Protein AF-A0A3B3TNJ3-F1 (afdb_monomer_lite)

Structure (mmCIF, N/CA/C/O backbone):
data_AF-A0A3B3TNJ3-F1
#
_entry.id   AF-A0A3B3TNJ3-F1
#
loop_
_atom_site.group_PDB
_atom_site.id
_atom_site.type_symbol
_atom_site.label_atom_id
_atom_site.label_alt_id
_atom_site.label_comp_id
_atom_site.label_asym_id
_atom_site.label_entity_id
_atom_site.label_seq_id
_atom_site.pdbx_PDB_ins_code
_atom_site.Cartn_x
_atom_site.Cartn_y
_atom_site.Cartn_z
_atom_site.occupancy
_atom_site.B_iso_or_equiv
_atom_site.auth_seq_id
_atom_site.auth_comp_id
_atom_site.auth_asym_id
_atom_site.auth_atom_id
_atom_site.pdbx_PDB_model_num
ATOM 1 N N . ASN A 1 1 ? 8.814 15.205 -3.584 1.00 61.12 1 ASN A N 1
ATOM 2 C CA . ASN A 1 1 ? 9.690 14.212 -4.239 1.00 61.12 1 ASN A CA 1
ATOM 3 C C . ASN A 1 1 ? 9.452 12.876 -3.534 1.00 61.12 1 ASN A C 1
ATOM 5 O O . ASN A 1 1 ? 10.304 12.373 -2.816 1.00 61.12 1 ASN A O 1
ATOM 9 N N . PHE A 1 2 ? 8.243 12.322 -3.674 1.00 67.38 2 PHE A N 1
ATOM 10 C CA . PHE A 1 2 ? 7.700 11.328 -2.733 1.00 67.38 2 PHE A CA 1
ATOM 11 C C . PHE A 1 2 ? 8.533 10.040 -2.631 1.00 67.38 2 PHE A C 1
ATOM 13 O O . PHE A 1 2 ? 8.769 9.531 -1.540 1.00 67.38 2 PHE A O 1
ATOM 20 N N . LEU A 1 3 ? 9.036 9.543 -3.764 1.00 58.75 3 LEU A N 1
ATOM 21 C CA . LEU A 1 3 ? 9.874 8.340 -3.798 1.00 58.75 3 LEU A CA 1
ATOM 22 C C . LEU A 1 3 ? 11.216 8.542 -3.079 1.00 58.75 3 LEU A C 1
ATOM 24 O O . LEU A 1 3 ? 11.716 7.628 -2.427 1.00 58.75 3 LEU A O 1
ATOM 28 N N . GLN A 1 4 ? 11.781 9.748 -3.160 1.00 69.19 4 GLN A N 1
ATOM 29 C CA . GLN A 1 4 ? 13.037 10.083 -2.493 1.00 69.19 4 GLN A CA 1
ATOM 30 C C . GLN A 1 4 ? 12.844 10.217 -0.979 1.00 69.19 4 GLN A C 1
ATOM 32 O O . GLN A 1 4 ? 13.651 9.701 -0.208 1.00 69.19 4 GLN A O 1
ATOM 37 N N . GLU A 1 5 ? 11.741 10.838 -0.562 1.00 70.69 5 GLU A N 1
ATOM 38 C CA . GLU A 1 5 ? 11.357 10.976 0.847 1.00 70.69 5 GLU A CA 1
ATOM 39 C C . GLU A 1 5 ? 11.083 9.602 1.488 1.00 70.69 5 GLU A C 1
ATOM 41 O O . GLU A 1 5 ? 11.585 9.307 2.574 1.00 70.69 5 GLU A O 1
ATOM 46 N N . ALA A 1 6 ? 10.376 8.713 0.780 1.00 7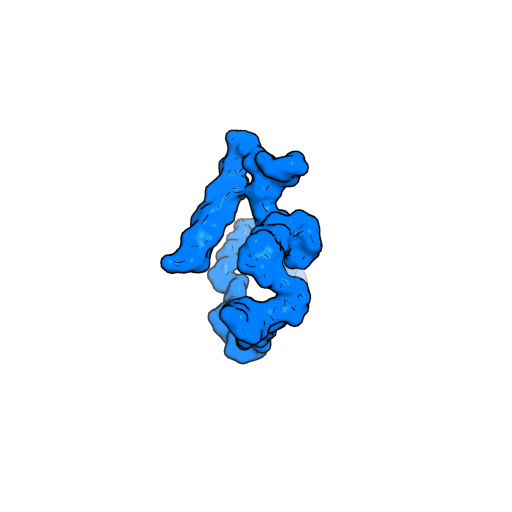1.12 6 ALA A N 1
ATOM 47 C CA . ALA A 1 6 ? 10.123 7.346 1.233 1.00 71.12 6 ALA A CA 1
ATOM 48 C C . ALA A 1 6 ? 11.415 6.516 1.358 1.00 71.12 6 ALA A C 1
ATOM 50 O O . ALA A 1 6 ? 11.593 5.785 2.334 1.00 71.12 6 ALA A O 1
ATOM 51 N N . SER A 1 7 ? 12.347 6.657 0.408 1.00 72.88 7 SER A N 1
ATOM 52 C CA . SER A 1 7 ? 13.648 5.982 0.470 1.00 72.88 7 SER A CA 1
ATOM 53 C C . SER A 1 7 ? 14.502 6.473 1.640 1.00 72.88 7 SER A C 1
ATOM 55 O O . SER A 1 7 ? 15.159 5.658 2.284 1.00 72.88 7 SER A O 1
ATOM 57 N N . GLN A 1 8 ? 14.510 7.778 1.928 1.00 79.50 8 GLN A N 1
ATOM 58 C CA . GLN A 1 8 ? 15.254 8.327 3.066 1.00 79.50 8 GLN A CA 1
ATOM 59 C C . GLN A 1 8 ? 14.712 7.809 4.398 1.00 79.50 8 GLN A C 1
ATOM 61 O O . GLN A 1 8 ? 15.490 7.408 5.264 1.00 79.50 8 GLN A O 1
ATOM 66 N N . LEU A 1 9 ? 13.386 7.763 4.546 1.00 81.88 9 LEU A N 1
ATOM 67 C CA . LEU A 1 9 ? 12.744 7.227 5.742 1.00 81.88 9 LEU A CA 1
ATOM 68 C C . LEU A 1 9 ? 13.093 5.747 5.959 1.00 81.88 9 LEU A C 1
ATOM 70 O O . LEU A 1 9 ? 13.371 5.345 7.086 1.00 81.88 9 LEU A O 1
ATOM 74 N N . LEU A 1 10 ? 13.163 4.948 4.890 1.00 77.06 10 LEU A N 1
ATOM 75 C CA . LEU A 1 10 ? 13.546 3.539 4.982 1.00 77.06 10 LEU A CA 1
ATOM 76 C C . LEU A 1 10 ? 14.972 3.349 5.520 1.00 77.06 10 LEU A C 1
ATOM 78 O O . LEU A 1 10 ? 15.189 2.518 6.402 1.00 77.06 10 LEU A O 1
ATOM 82 N N . THR A 1 11 ? 15.923 4.146 5.030 1.00 79.56 11 T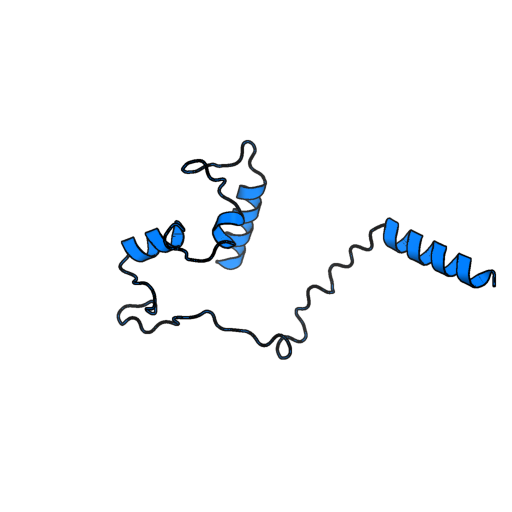HR A N 1
ATOM 83 C CA . THR A 1 11 ? 17.315 4.132 5.503 1.00 79.56 11 THR A CA 1
ATOM 84 C C . THR A 1 11 ? 17.406 4.489 6.985 1.00 79.56 11 THR A C 1
ATOM 86 O O . THR A 1 11 ? 18.136 3.844 7.735 1.00 79.56 11 THR A O 1
ATOM 89 N N . ILE A 1 12 ? 16.635 5.490 7.423 1.00 81.94 12 ILE A N 1
ATOM 90 C CA . ILE A 1 12 ? 16.586 5.903 8.830 1.00 81.94 12 ILE A CA 1
ATOM 91 C C . ILE A 1 12 ? 16.052 4.761 9.697 1.00 81.94 12 ILE A C 1
ATOM 93 O O . ILE A 1 12 ? 16.677 4.411 10.693 1.00 81.94 12 ILE A O 1
ATOM 97 N N . LEU A 1 13 ? 14.942 4.133 9.299 1.00 80.56 13 LEU A N 1
ATOM 98 C CA . LEU A 1 13 ? 14.340 3.028 10.049 1.00 80.56 13 LEU A CA 1
ATOM 9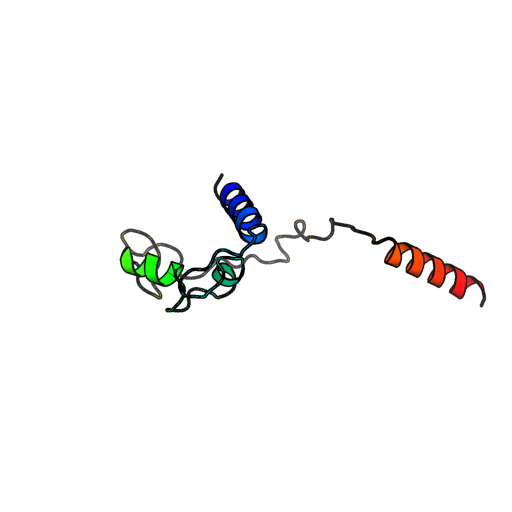9 C C . LEU A 1 13 ? 15.278 1.819 10.192 1.00 80.56 13 LEU A C 1
ATOM 101 O O . LEU A 1 13 ? 15.315 1.197 11.251 1.00 80.56 13 LEU A O 1
ATOM 105 N N . GLN A 1 14 ? 16.066 1.507 9.159 1.00 75.75 14 GLN A N 1
ATOM 106 C CA . GLN A 1 14 ? 17.046 0.413 9.182 1.00 75.75 14 GLN A CA 1
ATOM 107 C C . GLN A 1 14 ? 18.260 0.694 10.082 1.00 75.75 14 GLN A C 1
ATOM 109 O O . GLN A 1 14 ? 18.880 -0.246 10.577 1.00 75.75 14 GLN A O 1
ATOM 114 N N . GLY A 1 15 ? 18.609 1.967 10.287 1.00 81.19 15 GLY A N 1
ATOM 115 C CA . GLY A 1 15 ? 19.783 2.384 11.060 1.00 81.19 15 GLY A CA 1
ATOM 116 C C . GLY A 1 15 ? 19.546 2.573 12.561 1.00 81.19 15 GLY A C 1
ATOM 117 O O . GLY A 1 15 ? 20.499 2.840 13.291 1.00 81.19 15 GLY A O 1
ATOM 118 N N . LEU A 1 16 ? 18.305 2.464 13.042 1.00 82.00 16 LEU A N 1
ATOM 119 C CA . LEU A 1 16 ? 17.978 2.725 14.445 1.00 82.00 16 LEU A CA 1
ATOM 120 C C . LEU A 1 16 ? 18.385 1.563 15.360 1.00 82.00 16 LEU A C 1
ATOM 122 O O . LEU A 1 16 ? 18.001 0.411 15.152 1.00 82.00 16 LEU A O 1
ATOM 126 N N . GLN A 1 17 ? 19.132 1.892 16.418 1.00 81.31 17 GLN A N 1
ATOM 127 C CA . GLN A 1 17 ? 19.467 0.994 17.523 1.00 81.31 17 GLN A CA 1
ATOM 128 C C . GLN A 1 17 ? 19.092 1.651 18.862 1.00 81.31 17 GLN A C 1
ATOM 130 O O . GLN A 1 17 ? 19.646 2.699 19.192 1.00 81.31 17 GLN A O 1
ATOM 135 N N . PRO A 1 18 ? 18.174 1.052 19.649 1.00 79.56 18 PRO A N 1
ATOM 136 C CA . PRO A 1 18 ? 17.407 -0.159 19.343 1.00 79.56 18 PRO A CA 1
ATOM 137 C C . PRO A 1 18 ? 16.392 0.055 18.197 1.00 79.56 18 PRO A C 1
ATOM 139 O O . PRO A 1 18 ? 15.970 1.189 17.962 1.00 79.56 18 PRO A O 1
ATOM 142 N N . PRO A 1 19 ? 15.971 -1.014 17.492 1.00 77.62 19 PRO A N 1
ATOM 143 C CA . PRO A 1 19 ? 14.981 -0.904 16.424 1.00 77.62 19 PRO A CA 1
ATOM 144 C C . PRO A 1 19 ? 13.666 -0.319 16.941 1.00 77.62 19 PRO A C 1
ATOM 146 O O . PRO A 1 19 ? 13.201 -0.698 18.020 1.00 77.62 19 PRO A O 1
ATOM 149 N N . LEU A 1 20 ? 13.042 0.566 16.161 1.00 78.75 20 LEU A N 1
ATOM 150 C CA . LEU A 1 20 ? 11.723 1.092 16.501 1.00 78.75 20 LEU A CA 1
ATOM 151 C C . LEU A 1 20 ? 10.694 -0.032 16.456 1.00 78.75 20 LEU A C 1
ATOM 153 O O . LEU A 1 20 ? 10.548 -0.715 15.442 1.00 78.75 20 LEU A O 1
ATOM 157 N N . LYS A 1 21 ? 9.966 -0.204 17.558 1.00 77.75 21 LYS A N 1
ATOM 158 C CA . LYS A 1 21 ? 8.897 -1.192 17.685 1.00 77.75 21 LYS A CA 1
ATOM 159 C C . LYS A 1 21 ? 7.566 -0.489 17.909 1.00 77.75 21 LYS A C 1
ATOM 161 O O . LYS A 1 21 ? 7.486 0.411 18.739 1.00 77.75 21 LYS A O 1
ATOM 166 N N . MET A 1 22 ? 6.526 -0.947 17.225 1.00 68.94 22 MET A N 1
ATOM 167 C CA . MET A 1 22 ? 5.131 -0.637 17.547 1.00 68.94 22 MET A CA 1
ATOM 168 C C . MET A 1 22 ? 4.389 -1.958 17.724 1.00 68.94 22 MET A C 1
ATOM 170 O O . MET A 1 22 ? 4.536 -2.857 16.898 1.00 68.94 22 MET A O 1
ATOM 174 N N . ASP A 1 23 ? 3.665 -2.110 18.833 1.00 68.12 23 ASP A N 1
ATOM 175 C CA . ASP A 1 23 ? 2.928 -3.336 19.184 1.00 68.12 23 ASP A CA 1
ATOM 176 C C . ASP A 1 23 ? 3.784 -4.618 19.120 1.00 68.12 23 ASP A C 1
ATOM 178 O O . ASP A 1 23 ? 3.336 -5.693 18.731 1.00 68.12 23 ASP A O 1
ATOM 182 N N . GLY A 1 24 ? 5.067 -4.495 19.475 1.00 69.00 24 GLY A N 1
ATOM 183 C CA . GLY A 1 24 ? 6.030 -5.600 19.458 1.00 69.00 24 GLY A CA 1
ATOM 184 C C . GLY A 1 24 ? 6.648 -5.915 18.090 1.00 69.00 24 GLY A C 1
ATOM 185 O O . GLY A 1 24 ? 7.574 -6.725 18.037 1.00 69.00 24 GLY A O 1
ATOM 186 N N . LYS A 1 25 ? 6.219 -5.254 17.006 1.00 67.56 25 LYS A N 1
ATOM 187 C CA . LYS A 1 25 ? 6.740 -5.455 15.646 1.00 67.56 25 LYS A CA 1
ATOM 188 C C . LYS A 1 25 ? 7.686 -4.322 15.227 1.00 67.56 25 LYS A C 1
ATOM 190 O O . LYS A 1 25 ? 7.419 -3.147 15.466 1.00 67.56 25 LYS A O 1
ATOM 195 N N . THR A 1 26 ? 8.819 -4.690 14.629 1.00 69.31 26 THR A N 1
ATOM 196 C CA . THR A 1 26 ? 9.867 -3.755 14.189 1.00 69.31 26 THR A CA 1
ATOM 197 C C . THR A 1 26 ? 9.429 -2.998 12.940 1.00 69.31 26 THR A C 1
ATOM 199 O O . THR A 1 26 ? 9.155 -3.612 11.912 1.00 69.31 26 THR A O 1
ATOM 202 N N . ILE A 1 27 ? 9.370 -1.669 13.012 1.00 68.00 27 ILE A N 1
ATOM 203 C CA . ILE A 1 27 ? 8.982 -0.791 11.901 1.00 68.00 27 ILE A CA 1
ATOM 204 C C . ILE A 1 27 ? 10.141 -0.722 10.893 1.00 68.00 27 ILE A C 1
ATOM 206 O O . ILE A 1 27 ? 11.074 0.056 11.062 1.00 68.00 27 ILE A O 1
ATOM 210 N N . GLY A 1 28 ? 10.097 -1.577 9.864 1.00 69.25 28 GLY A N 1
ATOM 211 C CA . GLY A 1 28 ? 11.087 -1.673 8.781 1.00 69.25 28 GLY A CA 1
ATOM 212 C C . GLY A 1 28 ? 10.484 -2.123 7.439 1.00 69.25 28 GLY A C 1
ATOM 213 O O . GLY A 1 28 ? 9.280 -1.991 7.213 1.00 69.25 28 GLY A O 1
ATOM 214 N N . VAL A 1 29 ? 11.311 -2.689 6.544 1.00 59.59 29 VAL A N 1
ATOM 215 C CA . VAL A 1 29 ? 10.889 -3.235 5.226 1.00 59.59 29 VAL A CA 1
ATOM 216 C C . VAL A 1 29 ? 9.742 -4.248 5.330 1.00 59.59 29 VAL A C 1
ATOM 218 O O . VAL A 1 29 ? 8.945 -4.392 4.406 1.00 59.59 29 VAL A O 1
ATOM 221 N N . ASP A 1 30 ? 9.626 -4.918 6.470 1.00 53.81 30 ASP A N 1
ATOM 222 C CA . ASP A 1 30 ? 8.653 -5.962 6.790 1.00 53.81 30 ASP A CA 1
ATOM 223 C C . ASP A 1 30 ? 7.198 -5.463 6.707 1.00 53.81 30 ASP A C 1
ATOM 225 O O . ASP A 1 30 ? 6.291 -6.232 6.390 1.00 53.81 30 ASP A O 1
ATOM 229 N N . TYR A 1 31 ? 6.964 -4.169 6.959 1.00 56.34 31 TYR A N 1
ATOM 230 C CA . TYR A 1 31 ? 5.643 -3.542 6.819 1.00 56.34 31 TYR A CA 1
ATOM 231 C C . TYR A 1 31 ? 5.259 -3.259 5.362 1.00 56.34 31 TYR A C 1
ATOM 233 O O . TYR A 1 31 ? 4.070 -3.224 5.051 1.00 56.34 31 TYR A O 1
ATOM 241 N N . ALA A 1 32 ? 6.247 -3.075 4.481 1.00 53.81 32 ALA A N 1
ATOM 242 C CA . ALA A 1 32 ? 6.041 -2.893 3.044 1.00 53.81 32 ALA A CA 1
ATOM 243 C C . ALA A 1 32 ? 5.988 -4.231 2.285 1.00 53.81 32 ALA A C 1
ATOM 245 O O . ALA A 1 32 ? 5.425 -4.302 1.195 1.00 53.81 32 ALA A O 1
ATOM 246 N N . LYS A 1 33 ? 6.591 -5.288 2.848 1.00 52.25 33 LYS A N 1
ATOM 247 C CA . LYS A 1 33 ? 6.739 -6.601 2.204 1.00 52.25 33 LYS A CA 1
ATOM 248 C C . LYS A 1 33 ? 5.521 -7.505 2.383 1.00 52.25 33 LYS A C 1
ATOM 250 O O . LYS A 1 33 ? 5.205 -8.291 1.494 1.00 52.25 33 LYS A O 1
ATOM 255 N N . ASN A 1 34 ? 4.825 -7.384 3.509 1.00 54.72 34 ASN A N 1
ATOM 256 C CA . ASN A 1 34 ? 3.531 -8.023 3.686 1.00 54.72 34 ASN A CA 1
ATOM 257 C C . ASN A 1 34 ? 2.511 -7.086 3.043 1.00 54.72 34 ASN A C 1
ATOM 259 O O . ASN A 1 34 ? 2.390 -5.947 3.489 1.00 54.72 34 ASN A O 1
ATOM 263 N N . GLY A 1 35 ? 1.837 -7.536 1.979 1.00 56.94 35 GLY A N 1
ATOM 264 C CA . GLY A 1 35 ? 0.807 -6.758 1.286 1.00 56.94 35 GLY A CA 1
ATOM 265 C C . GLY A 1 35 ? -0.289 -6.236 2.225 1.00 56.94 35 GLY A C 1
ATOM 266 O O . GLY A 1 35 ? -0.229 -6.401 3.442 1.00 56.94 35 GLY A O 1
ATOM 267 N N . LEU A 1 36 ? -1.320 -5.599 1.668 1.00 56.62 36 LEU A N 1
ATOM 268 C CA . LEU A 1 36 ? -2.453 -5.045 2.422 1.00 56.62 36 LEU A CA 1
ATOM 269 C C . LEU A 1 36 ? -3.350 -6.136 3.046 1.00 56.62 36 LEU A C 1
ATOM 271 O O . LEU A 1 36 ? -4.562 -6.121 2.859 1.00 56.62 36 LEU A O 1
ATOM 275 N N . THR A 1 37 ? -2.785 -7.078 3.794 1.00 62.69 37 THR A N 1
ATOM 276 C CA . THR A 1 37 ? -3.531 -7.970 4.675 1.00 62.69 37 THR A CA 1
ATOM 277 C C . THR A 1 37 ? -4.262 -7.128 5.730 1.00 62.69 37 THR A C 1
ATOM 279 O O . THR A 1 37 ? -3.840 -6.019 6.062 1.00 62.69 37 THR A O 1
ATOM 282 N N . SER A 1 38 ? -5.400 -7.597 6.239 1.00 61.41 38 SER A N 1
ATOM 283 C CA . SER A 1 38 ? -6.293 -6.829 7.136 1.00 61.41 38 SER A CA 1
ATOM 284 C C . SER A 1 38 ? -5.650 -6.376 8.464 1.00 61.41 38 SER A C 1
ATOM 286 O O . SER A 1 38 ? -6.157 -5.513 9.189 1.00 61.41 38 SER A O 1
ATOM 288 N N . ASP A 1 39 ? -4.531 -6.992 8.823 1.00 68.69 39 ASP A N 1
ATOM 289 C CA . ASP A 1 39 ? -3.671 -6.696 9.965 1.00 68.69 39 ASP A CA 1
ATOM 290 C C . ASP A 1 39 ? -2.563 -5.672 9.646 1.00 68.69 39 ASP A C 1
ATOM 292 O O . ASP A 1 39 ? -1.969 -5.112 10.567 1.00 68.69 39 ASP A O 1
ATOM 296 N N . ASN A 1 40 ? -2.328 -5.352 8.369 1.00 78.62 40 ASN A N 1
ATOM 297 C CA . ASN A 1 40 ? -1.386 -4.319 7.947 1.00 78.62 40 ASN A CA 1
ATOM 298 C C . ASN A 1 40 ? -1.875 -2.922 8.381 1.00 78.62 40 ASN A C 1
ATOM 300 O O . ASN A 1 40 ? -3.024 -2.542 8.145 1.00 78.62 40 ASN A O 1
ATOM 304 N N . ILE A 1 41 ? -0.988 -2.124 8.988 1.00 76.62 41 ILE A N 1
ATOM 305 C CA . ILE A 1 41 ? -1.308 -0.769 9.475 1.00 76.62 41 ILE A CA 1
ATOM 306 C C . ILE A 1 41 ? -1.825 0.126 8.340 1.00 76.62 41 ILE A C 1
ATOM 308 O O . ILE A 1 41 ? -2.788 0.863 8.535 1.00 76.62 41 ILE A O 1
ATOM 312 N N . GLY A 1 42 ? -1.245 0.024 7.141 1.00 83.06 42 GLY A N 1
ATOM 313 C CA . GLY A 1 42 ? -1.704 0.753 5.962 1.00 83.06 42 GLY A CA 1
ATOM 314 C C . GLY A 1 42 ? -3.129 0.372 5.560 1.00 83.06 42 GLY A C 1
ATOM 315 O O . GLY A 1 42 ? -3.934 1.252 5.268 1.00 83.06 42 GLY A O 1
ATOM 316 N N . ASN A 1 43 ? -3.485 -0.916 5.633 1.00 84.06 43 ASN A N 1
ATOM 317 C CA . ASN A 1 43 ? -4.852 -1.379 5.383 1.00 84.06 43 ASN A CA 1
ATOM 318 C C . ASN A 1 43 ? -5.833 -0.780 6.411 1.00 84.06 43 ASN A C 1
ATOM 320 O O . ASN A 1 43 ? -6.846 -0.196 6.026 1.00 84.06 43 ASN A O 1
ATOM 324 N N . LYS A 1 44 ? -5.490 -0.816 7.707 1.00 84.19 44 LYS A N 1
ATOM 325 C CA . LYS A 1 44 ? -6.307 -0.212 8.778 1.00 84.19 44 LYS A CA 1
ATOM 326 C C . LYS A 1 44 ? -6.475 1.298 8.606 1.00 84.19 44 LYS A C 1
ATOM 328 O O . LYS A 1 44 ? -7.576 1.815 8.779 1.00 84.19 44 LYS A O 1
ATOM 333 N N . MET A 1 45 ? -5.405 2.000 8.240 1.00 87.81 45 MET A N 1
ATOM 334 C CA . MET A 1 45 ? -5.441 3.438 7.979 1.00 87.81 45 MET A CA 1
ATOM 335 C C . MET A 1 45 ? -6.352 3.766 6.792 1.00 87.81 45 MET A C 1
ATOM 337 O O . MET A 1 45 ? -7.189 4.658 6.896 1.00 87.81 45 MET A O 1
ATOM 341 N N . LEU A 1 46 ? -6.238 3.028 5.684 1.00 88.06 46 LEU A N 1
ATOM 342 C CA . LEU A 1 46 ? -7.109 3.204 4.521 1.00 88.06 46 LEU A CA 1
ATOM 343 C C . LEU A 1 46 ? -8.585 3.006 4.900 1.00 88.06 46 LEU A C 1
ATOM 345 O O . LEU A 1 46 ? -9.419 3.845 4.558 1.00 88.06 46 LEU A O 1
ATOM 349 N N . GLN A 1 47 ? -8.898 1.957 5.665 1.00 87.94 47 GLN A N 1
ATOM 350 C CA . GLN A 1 47 ? -10.255 1.715 6.164 1.00 87.94 47 GLN A CA 1
ATOM 351 C C . GLN A 1 47 ? -10.770 2.844 7.065 1.00 87.94 47 GLN A C 1
ATOM 353 O O . GLN A 1 47 ? -11.904 3.290 6.894 1.00 87.94 47 GLN A O 1
ATOM 358 N N . ALA A 1 48 ? -9.939 3.354 7.980 1.00 88.50 48 ALA A N 1
ATOM 359 C CA . ALA A 1 48 ? -10.291 4.489 8.837 1.00 88.50 48 ALA A CA 1
ATOM 360 C C . ALA A 1 48 ? -10.592 5.765 8.029 1.00 88.50 48 ALA A C 1
ATOM 362 O O . ALA A 1 48 ? -11.445 6.560 8.414 1.00 88.50 48 ALA A O 1
ATOM 363 N N . MET A 1 49 ? -9.943 5.925 6.874 1.00 87.62 49 MET A N 1
ATOM 364 C CA . MET A 1 49 ? -10.194 7.011 5.922 1.00 87.62 49 MET A CA 1
ATOM 365 C C . MET A 1 49 ? -11.375 6.733 4.971 1.00 87.62 49 MET A C 1
ATOM 367 O O . MET A 1 49 ? -11.629 7.514 4.055 1.00 87.62 49 MET A O 1
ATOM 371 N N . GLY A 1 50 ? -12.111 5.636 5.175 1.00 87.31 50 GLY A N 1
ATOM 372 C CA . GLY A 1 50 ? -13.316 5.282 4.423 1.00 87.31 50 GLY A CA 1
ATOM 373 C C . GLY A 1 50 ? -13.075 4.470 3.148 1.00 87.31 50 GLY A C 1
ATOM 374 O O . GLY A 1 50 ? -14.032 4.183 2.424 1.00 87.31 50 GLY A O 1
ATOM 375 N N . TRP A 1 51 ? -11.832 4.077 2.860 1.00 90.44 51 TRP A N 1
ATOM 376 C CA . TRP A 1 51 ? -11.547 3.142 1.774 1.00 90.44 51 TRP A CA 1
ATOM 377 C C . TRP A 1 51 ? -12.048 1.736 2.125 1.00 90.44 51 TRP A C 1
ATOM 379 O O . TRP A 1 51 ? -12.034 1.320 3.282 1.00 90.44 51 TRP A O 1
ATOM 389 N N . LYS A 1 52 ? -12.503 0.990 1.117 1.00 86.38 52 LYS A N 1
ATOM 390 C CA . LYS A 1 52 ? -13.028 -0.369 1.280 1.00 86.38 52 LYS A CA 1
ATOM 391 C C . LYS A 1 52 ? -12.207 -1.336 0.451 1.00 86.38 52 LYS A C 1
ATOM 393 O O . LYS A 1 52 ? -11.856 -1.033 -0.688 1.00 86.38 52 LYS A O 1
ATOM 398 N N . GLU A 1 53 ? -11.961 -2.510 1.014 1.00 84.31 53 GLU A N 1
ATOM 399 C CA . GLU A 1 53 ? -11.268 -3.581 0.312 1.00 84.31 53 GLU A CA 1
ATOM 400 C C . GLU A 1 53 ? -11.951 -3.901 -1.027 1.00 84.31 53 GLU A C 1
ATOM 402 O O . GLU A 1 53 ? -13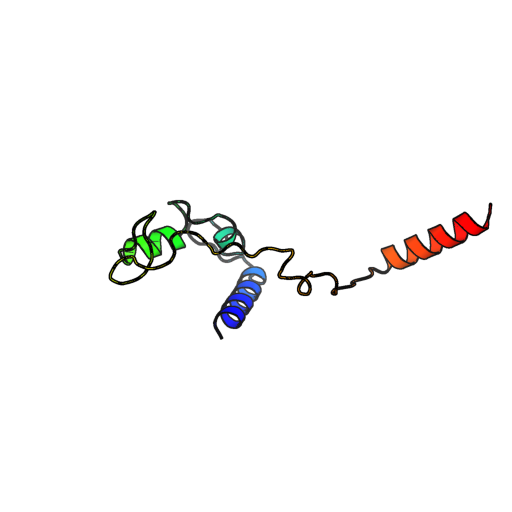.180 -3.882 -1.151 1.00 84.31 53 GLU A O 1
ATOM 407 N N . GLY A 1 54 ? -11.134 -4.131 -2.057 1.00 84.88 54 GLY A N 1
ATOM 408 C CA . GLY A 1 54 ? -11.598 -4.400 -3.418 1.00 84.88 54 GLY A CA 1
ATOM 409 C C . GLY A 1 54 ? -12.154 -3.184 -4.170 1.00 84.88 54 GLY A C 1
ATOM 410 O O . GLY A 1 54 ? -12.646 -3.347 -5.287 1.00 84.88 54 GLY A O 1
ATOM 411 N N . LYS A 1 55 ? -12.102 -1.970 -3.601 1.00 88.69 55 LYS A N 1
ATOM 412 C CA . LYS A 1 55 ? -12.548 -0.733 -4.262 1.00 88.69 55 LYS A CA 1
ATOM 413 C C . LYS A 1 55 ? -11.383 0.165 -4.653 1.00 88.69 55 LYS A C 1
ATOM 415 O O . LYS A 1 55 ? -10.351 0.205 -3.989 1.00 88.69 55 LYS A O 1
ATOM 420 N N . GLY A 1 56 ? -11.567 0.906 -5.741 1.00 90.31 56 GLY A N 1
ATOM 421 C CA . GLY A 1 56 ? -10.617 1.920 -6.176 1.00 90.31 56 GLY A CA 1
ATOM 422 C C . GLY A 1 56 ? -10.569 3.101 -5.210 1.00 90.31 56 GLY A C 1
ATOM 423 O O . GLY A 1 56 ? -11.511 3.351 -4.456 1.00 90.31 56 GLY A O 1
ATOM 424 N N . LEU A 1 57 ? -9.473 3.856 -5.239 1.00 90.38 57 LEU A N 1
ATOM 425 C CA . LEU A 1 57 ? -9.359 5.122 -4.508 1.00 90.38 57 LEU A CA 1
ATOM 426 C C . LEU A 1 57 ? -10.122 6.258 -5.216 1.00 90.38 57 LEU A C 1
ATOM 428 O O . LEU A 1 57 ? -10.446 6.173 -6.398 1.00 90.38 57 LEU A O 1
ATOM 432 N N . GLY A 1 58 ? -10.389 7.352 -4.498 1.00 89.38 58 GLY A N 1
ATOM 433 C CA . GLY A 1 58 ? -11.079 8.535 -5.026 1.00 89.38 58 GLY A CA 1
ATOM 434 C C . GLY A 1 58 ? -12.565 8.600 -4.665 1.00 89.38 58 GLY A C 1
ATOM 435 O O . GLY A 1 58 ? -13.165 7.625 -4.219 1.00 89.38 58 GLY A O 1
ATOM 436 N N . ARG A 1 59 ? -13.166 9.785 -4.848 1.00 90.00 59 ARG A N 1
ATOM 437 C CA . ARG A 1 59 ? -14.538 10.108 -4.401 1.00 90.00 59 ARG A CA 1
ATOM 438 C C . ARG A 1 59 ? -15.596 9.104 -4.873 1.00 90.00 59 ARG A C 1
ATOM 440 O O . ARG A 1 59 ? -16.530 8.817 -4.134 1.00 90.00 59 ARG A O 1
ATOM 447 N N . ASN A 1 60 ? -15.429 8.576 -6.082 1.00 91.56 60 ASN A N 1
ATOM 448 C CA . ASN A 1 60 ? -16.360 7.649 -6.719 1.00 91.56 60 ASN A CA 1
ATOM 449 C C . ASN A 1 60 ? -15.755 6.244 -6.864 1.00 91.56 60 ASN A C 1
ATOM 451 O O . ASN A 1 60 ? -16.230 5.465 -7.684 1.00 91.56 60 ASN A O 1
ATOM 455 N N . GLN A 1 61 ? -14.705 5.921 -6.097 1.00 90.50 61 GLN A N 1
ATOM 456 C CA . GLN A 1 61 ? -13.986 4.641 -6.161 1.00 90.50 61 GLN A CA 1
ATOM 457 C C . GLN A 1 61 ? -13.422 4.319 -7.559 1.00 90.50 61 GLN A C 1
ATOM 459 O O . GLN A 1 61 ? -13.314 3.157 -7.941 1.00 90.50 61 GLN A O 1
ATOM 464 N N . GLN A 1 62 ? -13.088 5.354 -8.334 1.00 93.00 62 GLN A N 1
ATOM 465 C CA . GLN A 1 62 ? -12.701 5.251 -9.744 1.00 93.00 62 GLN A CA 1
ATOM 466 C C . GLN A 1 62 ? -11.214 4.942 -9.971 1.00 93.00 62 GLN A C 1
ATOM 468 O O . GLN A 1 62 ? -10.784 4.771 -11.108 1.00 93.00 62 GLN A O 1
ATOM 473 N N . GLY A 1 63 ? -10.410 4.959 -8.910 1.00 91.81 63 GLY A N 1
ATOM 474 C CA . GLY A 1 63 ? -8.993 4.629 -8.967 1.00 91.81 63 GLY A CA 1
ATOM 475 C C . GLY A 1 63 ? -8.755 3.150 -9.258 1.00 91.81 63 GLY A C 1
ATOM 476 O O . GLY A 1 63 ? -9.657 2.319 -9.179 1.00 91.81 63 GLY A O 1
ATOM 477 N N . ILE A 1 64 ? -7.505 2.818 -9.564 1.00 90.88 64 ILE A N 1
ATOM 478 C CA . ILE A 1 64 ? -7.093 1.438 -9.825 1.00 90.88 64 ILE A CA 1
ATOM 479 C C . ILE A 1 64 ? -7.318 0.550 -8.590 1.00 90.88 64 ILE A C 1
ATOM 481 O O . ILE A 1 64 ? -7.106 0.979 -7.455 1.00 90.88 64 ILE A O 1
ATOM 485 N N . THR A 1 65 ? -7.770 -0.682 -8.818 1.00 89.56 65 THR A N 1
ATOM 486 C CA . THR A 1 65 ? -8.025 -1.694 -7.774 1.00 89.56 65 THR A CA 1
ATOM 487 C C . THR A 1 65 ? -6.888 -2.697 -7.627 1.00 89.56 65 THR A C 1
ATOM 489 O O . THR A 1 65 ? -6.770 -3.337 -6.586 1.00 89.56 65 THR A O 1
ATOM 492 N N . ALA A 1 66 ? -6.047 -2.818 -8.652 1.00 85.19 66 ALA A N 1
ATOM 493 C CA . ALA A 1 66 ? -4.851 -3.640 -8.661 1.00 85.19 66 ALA A CA 1
ATOM 494 C C . ALA A 1 66 ? -3.647 -2.791 -9.102 1.00 85.19 66 ALA A C 1
ATOM 496 O O . ALA A 1 66 ? -3.827 -1.822 -9.851 1.00 85.19 66 ALA A O 1
ATOM 497 N N . PRO A 1 67 ? -2.429 -3.121 -8.641 1.00 82.12 67 PRO A N 1
ATOM 498 C CA . PRO A 1 67 ? -1.211 -2.501 -9.143 1.00 82.12 67 PRO A CA 1
ATOM 499 C C . PRO A 1 67 ? -1.093 -2.647 -10.662 1.00 82.12 67 PRO A C 1
ATOM 501 O O . PRO A 1 67 ? -1.508 -3.654 -11.231 1.00 82.12 67 PRO A O 1
ATOM 504 N N . ILE A 1 68 ? -0.504 -1.645 -11.313 1.00 85.75 68 ILE A N 1
ATOM 5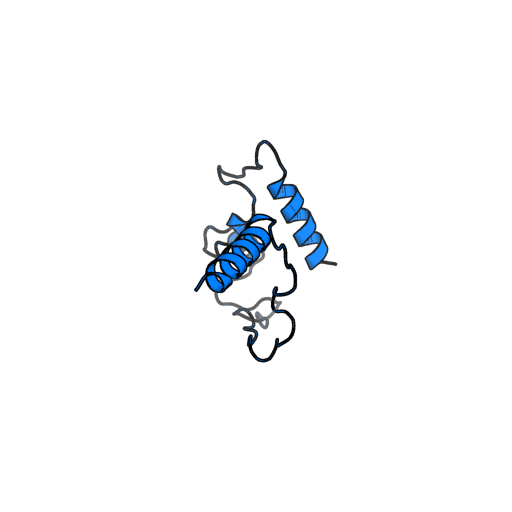05 C CA . ILE A 1 68 ? -0.175 -1.736 -12.736 1.00 85.75 68 ILE A CA 1
ATOM 506 C C . ILE A 1 68 ? 1.029 -2.666 -12.870 1.00 85.75 68 ILE A C 1
ATOM 508 O O . ILE A 1 68 ? 2.093 -2.390 -12.311 1.00 85.75 68 ILE A O 1
ATOM 512 N N . GLU A 1 69 ? 0.857 -3.756 -13.608 1.00 82.62 69 GLU A N 1
ATOM 513 C CA . GLU A 1 69 ? 1.959 -4.635 -13.976 1.00 82.62 69 GLU A CA 1
ATOM 514 C C . GLU A 1 69 ? 2.764 -3.987 -15.101 1.00 82.62 69 GLU A C 1
ATOM 516 O O . GLU A 1 69 ? 2.215 -3.507 -16.093 1.00 82.62 69 GLU A O 1
ATOM 521 N N . VAL A 1 70 ? 4.079 -3.939 -14.923 1.00 79.94 70 VAL A N 1
ATOM 522 C CA . VAL A 1 70 ? 4.996 -3.456 -15.950 1.00 79.94 70 VAL A CA 1
ATOM 523 C C . VAL A 1 70 ? 5.592 -4.671 -16.634 1.00 79.94 70 VAL A C 1
ATOM 525 O O . VAL A 1 70 ? 6.185 -5.518 -15.966 1.00 79.94 70 VAL A O 1
ATOM 528 N N . ASP A 1 71 ? 5.461 -4.732 -17.957 1.00 76.94 71 ASP A N 1
ATOM 529 C CA . ASP A 1 71 ? 6.118 -5.762 -18.749 1.00 76.94 71 ASP A CA 1
ATOM 530 C C . ASP A 1 71 ? 7.651 -5.577 -18.660 1.00 76.94 71 ASP A C 1
ATOM 532 O O . ASP A 1 71 ? 8.186 -4.533 -19.079 1.00 76.94 71 ASP A O 1
ATOM 536 N N . PRO A 1 72 ? 8.384 -6.555 -18.093 1.00 63.16 72 PRO A N 1
ATOM 537 C CA . PRO A 1 72 ? 9.833 -6.475 -17.962 1.00 63.16 72 PRO A CA 1
ATOM 538 C C . PRO A 1 72 ? 10.562 -6.477 -19.314 1.00 63.16 72 PRO A C 1
ATOM 540 O O . PRO A 1 72 ? 11.733 -6.100 -19.353 1.00 63.16 72 PRO A O 1
ATOM 543 N N . GLU A 1 73 ? 9.908 -6.873 -20.410 1.00 63.72 73 GLU A N 1
ATOM 544 C CA . GLU A 1 73 ? 10.471 -6.861 -21.764 1.00 63.72 73 GLU A CA 1
ATOM 545 C C . GLU A 1 73 ? 10.425 -5.456 -22.388 1.00 63.72 73 GLU A C 1
ATOM 547 O O . GLU A 1 73 ? 11.379 -5.023 -23.035 1.00 63.72 73 GLU A O 1
ATOM 552 N N . THR A 1 74 ? 9.376 -4.679 -22.091 1.00 56.56 74 THR A N 1
ATOM 553 C CA . THR A 1 74 ? 9.248 -3.277 -22.543 1.00 56.56 74 THR A CA 1
ATOM 554 C C . THR A 1 74 ? 10.173 -2.339 -21.746 1.00 56.56 74 THR A C 1
ATOM 556 O O . THR A 1 74 ? 10.616 -1.304 -22.242 1.00 56.56 74 THR A O 1
ATOM 559 N N . THR A 1 75 ? 10.551 -2.729 -20.523 1.00 52.34 75 THR A N 1
ATOM 560 C CA . THR A 1 75 ? 11.502 -2.005 -19.654 1.00 52.34 75 THR A CA 1
ATOM 561 C C . THR A 1 75 ? 12.940 -2.495 -19.879 1.00 52.34 75 THR A C 1
ATOM 563 O O . THR A 1 75 ? 13.675 -2.815 -18.944 1.00 52.34 75 THR A O 1
ATOM 566 N N . GLY A 1 76 ? 13.368 -2.577 -21.140 1.00 50.78 76 GLY A N 1
ATOM 567 C CA . GLY A 1 76 ? 14.667 -3.119 -21.563 1.00 50.78 76 GLY A CA 1
ATOM 568 C C . GLY A 1 76 ? 15.926 -2.364 -21.096 1.00 50.78 76 GLY A C 1
ATOM 569 O O . GLY A 1 76 ? 17.011 -2.630 -21.605 1.00 50.78 76 GLY A O 1
ATOM 570 N N . SER A 1 77 ? 15.841 -1.430 -20.146 1.00 52.38 77 SER A N 1
ATOM 571 C CA . SER A 1 77 ? 16.984 -0.604 -19.721 1.00 52.38 77 SER A CA 1
ATOM 572 C C . SER A 1 77 ? 16.963 -0.150 -18.256 1.00 52.38 77 SER A C 1
ATOM 574 O O . SER A 1 77 ? 17.696 0.762 -17.889 1.00 52.38 77 SER A O 1
ATOM 576 N N . ILE A 1 78 ? 16.205 -0.820 -17.377 1.00 48.25 78 ILE A N 1
ATOM 577 C CA . ILE A 1 78 ? 16.419 -0.729 -15.915 1.00 48.25 78 ILE A CA 1
ATOM 578 C C . ILE A 1 78 ? 16.507 -2.140 -15.326 1.00 48.25 78 ILE A C 1
ATOM 580 O O . ILE A 1 78 ? 15.890 -2.491 -14.325 1.00 48.25 78 ILE A O 1
ATOM 584 N N . ARG A 1 79 ? 17.316 -2.993 -15.959 1.00 50.81 79 ARG A N 1
ATOM 585 C CA . ARG A 1 79 ? 17.927 -4.088 -15.216 1.00 50.81 79 ARG A CA 1
ATOM 586 C C . ARG A 1 79 ? 18.973 -3.455 -14.309 1.00 50.81 79 ARG A C 1
ATOM 588 O O . ARG A 1 79 ? 19.844 -2.718 -14.761 1.00 50.81 79 ARG A O 1
ATOM 595 N N . LEU A 1 80 ? 18.882 -3.769 -13.025 1.00 48.38 80 LEU A N 1
ATOM 596 C CA . LEU A 1 80 ? 19.897 -3.606 -11.982 1.00 48.38 80 LEU A CA 1
ATOM 597 C C . LEU A 1 80 ? 21.186 -4.400 -12.322 1.00 48.38 80 LEU A C 1
ATOM 599 O O . LEU A 1 80 ? 21.772 -5.067 -11.484 1.00 48.38 80 LEU A O 1
ATOM 603 N N . SER A 1 81 ? 21.624 -4.391 -13.579 1.00 50.12 81 SER A N 1
ATOM 604 C CA . SER A 1 81 ? 22.827 -5.051 -14.080 1.00 50.12 81 SER A CA 1
ATOM 605 C C . SER A 1 81 ? 24.057 -4.139 -14.044 1.00 50.12 81 SER A C 1
ATOM 607 O O . SER A 1 81 ? 25.125 -4.565 -14.464 1.00 50.12 81 SER A O 1
ATOM 609 N N . SER A 1 82 ? 23.939 -2.905 -13.534 1.00 49.62 82 SER A N 1
ATOM 610 C CA . SER A 1 82 ? 25.044 -1.929 -13.525 1.00 49.62 82 SER A CA 1
ATOM 611 C C . SER A 1 82 ? 25.627 -1.610 -12.150 1.00 49.62 82 SER A C 1
ATOM 613 O O . SER A 1 82 ? 26.481 -0.733 -12.056 1.00 49.62 82 SER A O 1
ATOM 615 N N . ILE A 1 83 ? 25.263 -2.334 -11.086 1.00 46.41 83 ILE A N 1
ATOM 616 C CA . ILE A 1 83 ? 26.060 -2.305 -9.850 1.00 46.41 83 ILE A CA 1
ATOM 617 C C . ILE A 1 83 ? 26.979 -3.528 -9.851 1.00 46.41 83 ILE A C 1
ATOM 619 O O . ILE A 1 83 ? 26.783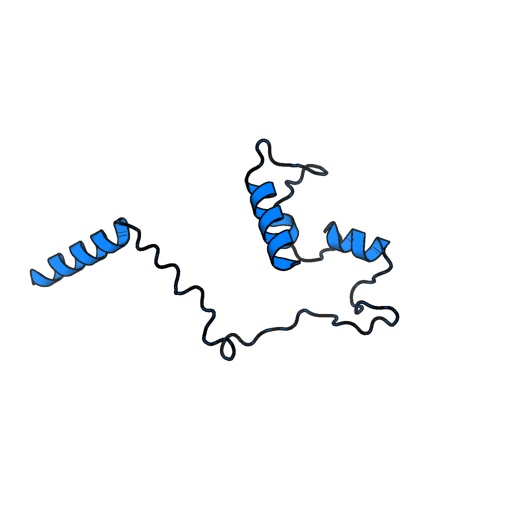 -4.492 -9.116 1.00 46.41 83 ILE A O 1
ATOM 623 N N . ASN A 1 84 ? 27.986 -3.491 -10.727 1.00 51.56 84 ASN A N 1
ATOM 624 C CA . ASN A 1 84 ? 29.126 -4.403 -10.689 1.00 51.56 84 ASN A CA 1
ATOM 625 C C . ASN A 1 84 ? 29.956 -4.126 -9.425 1.00 51.56 84 ASN A C 1
ATOM 627 O O . ASN A 1 84 ? 31.026 -3.526 -9.496 1.00 51.56 84 ASN A O 1
ATOM 631 N N . TYR A 1 85 ? 29.511 -4.596 -8.259 1.00 45.03 85 TYR A N 1
ATOM 632 C CA . TYR A 1 85 ? 30.465 -4.939 -7.209 1.00 45.03 85 TYR A CA 1
ATOM 633 C C . TYR A 1 85 ? 31.092 -6.273 -7.602 1.00 45.03 85 TYR A C 1
ATOM 635 O O . TYR A 1 85 ? 30.697 -7.332 -7.120 1.00 45.03 85 TYR A O 1
ATOM 643 N N . HIS A 1 86 ? 32.087 -6.230 -8.490 1.00 54.47 86 HIS A N 1
ATOM 644 C CA . HIS A 1 86 ? 33.071 -7.301 -8.521 1.00 54.47 86 HIS A CA 1
ATOM 645 C C . HIS A 1 86 ? 33.733 -7.309 -7.145 1.00 54.47 86 HIS A C 1
ATOM 647 O O . HIS A 1 86 ? 34.626 -6.515 -6.855 1.00 54.47 86 HIS A O 1
ATOM 653 N N . THR A 1 87 ? 33.252 -8.173 -6.257 1.00 64.81 87 THR A N 1
ATOM 654 C CA . THR A 1 87 ? 33.952 -8.419 -5.003 1.00 64.81 87 THR A CA 1
ATOM 655 C C . THR A 1 87 ? 35.321 -8.978 -5.378 1.00 64.81 87 THR A C 1
ATOM 657 O O . THR A 1 87 ? 35.412 -9.802 -6.286 1.00 64.81 87 THR A O 1
ATOM 660 N N . TYR A 1 88 ? 36.390 -8.566 -4.690 1.00 60.91 88 TYR A N 1
ATOM 661 C CA . TYR A 1 88 ? 37.757 -9.074 -4.901 1.00 60.91 88 TYR A CA 1
ATOM 662 C C . TYR A 1 88 ? 37.800 -10.605 -5.074 1.00 60.91 88 TYR A C 1
ATOM 664 O O . TYR A 1 88 ? 38.493 -11.137 -5.937 1.00 60.91 88 TYR A O 1
ATOM 672 N N . LYS A 1 89 ? 36.950 -11.312 -4.322 1.00 64.69 89 LYS A N 1
ATOM 673 C CA . LYS A 1 89 ? 36.756 -12.760 -4.397 1.00 64.69 89 LYS A CA 1
ATOM 674 C C . LYS A 1 89 ? 36.360 -13.272 -5.793 1.00 64.69 89 LYS A C 1
ATOM 676 O O . LYS A 1 89 ? 36.772 -14.364 -6.167 1.00 64.69 89 LYS A O 1
ATOM 681 N N . ASP A 1 90 ? 35.568 -12.536 -6.566 1.00 71.44 90 ASP A N 1
ATOM 682 C CA . ASP A 1 90 ? 35.138 -12.939 -7.912 1.00 71.44 90 ASP A CA 1
ATOM 683 C C . ASP A 1 90 ? 36.231 -12.696 -8.949 1.00 71.44 90 ASP A C 1
ATOM 685 O O . ASP A 1 90 ? 36.486 -13.570 -9.776 1.00 71.44 90 ASP A O 1
ATOM 689 N N . ALA A 1 91 ? 36.943 -11.568 -8.856 1.00 76.12 91 ALA A N 1
ATOM 690 C CA . ALA A 1 91 ? 38.104 -11.297 -9.702 1.00 76.12 91 ALA A CA 1
ATOM 691 C C . ALA A 1 91 ? 39.214 -12.338 -9.476 1.00 76.12 91 ALA A C 1
ATOM 693 O O . ALA A 1 91 ? 39.751 -12.885 -10.438 1.00 76.12 91 ALA A O 1
ATOM 694 N N . VAL A 1 92 ? 39.494 -12.683 -8.212 1.00 78.06 92 VAL A N 1
ATOM 695 C CA . VAL A 1 92 ? 40.466 -13.727 -7.854 1.00 78.06 92 VAL A CA 1
ATOM 696 C C . VAL A 1 92 ? 40.013 -15.097 -8.338 1.00 78.06 92 VAL A C 1
ATOM 698 O O . VAL A 1 92 ? 40.814 -15.811 -8.929 1.00 78.06 92 VAL A O 1
ATOM 701 N N . ARG A 1 93 ? 38.740 -15.473 -8.149 1.00 80.69 93 ARG A N 1
ATOM 702 C CA . ARG A 1 93 ? 38.235 -16.752 -8.676 1.00 80.69 93 ARG A CA 1
ATOM 703 C C . ARG A 1 93 ? 38.339 -16.822 -10.196 1.00 80.69 93 ARG A C 1
ATOM 705 O O . ARG A 1 93 ? 38.767 -17.849 -10.707 1.00 80.69 93 ARG A O 1
ATOM 712 N N . LYS A 1 94 ? 38.003 -15.744 -10.911 1.00 79.88 94 LYS A N 1
ATOM 713 C CA . LYS A 1 94 ? 38.119 -15.682 -12.374 1.00 79.88 94 LYS A CA 1
ATOM 714 C C . LYS A 1 94 ? 39.573 -15.810 -12.831 1.00 79.88 94 LYS A C 1
ATOM 716 O O . LYS A 1 94 ? 39.850 -16.584 -13.739 1.00 79.88 94 LYS A O 1
ATOM 721 N N . ALA A 1 95 ? 40.495 -15.097 -12.182 1.00 80.62 95 ALA A N 1
ATOM 722 C CA . ALA A 1 95 ? 41.922 -15.164 -12.490 1.00 80.62 95 ALA A CA 1
ATOM 723 C C . ALA A 1 95 ? 42.534 -16.539 -12.163 1.00 80.62 95 ALA A C 1
ATOM 725 O O . ALA A 1 95 ? 43.315 -17.064 -12.952 1.00 80.62 95 ALA A O 1
ATOM 726 N N . MET A 1 96 ? 42.157 -17.138 -11.028 1.00 79.94 96 MET A N 1
ATOM 727 C CA . MET A 1 96 ? 42.575 -18.491 -10.636 1.00 79.94 96 MET A CA 1
ATOM 728 C C . MET A 1 96 ? 42.076 -19.536 -11.632 1.00 79.94 96 MET A C 1
ATOM 730 O O . MET A 1 96 ? 42.852 -20.383 -12.058 1.00 79.94 96 MET A O 1
ATOM 734 N N . PHE A 1 97 ? 40.804 -19.453 -12.032 1.00 75.94 97 PHE A N 1
ATOM 735 C CA . PHE A 1 97 ? 40.225 -20.382 -12.999 1.00 75.94 97 PHE A CA 1
ATOM 736 C C . PHE A 1 97 ? 40.905 -20.267 -14.367 1.00 75.94 97 PHE A C 1
ATOM 738 O O . PHE A 1 97 ? 41.288 -21.283 -14.932 1.00 75.94 97 PHE A O 1
ATOM 745 N N . ALA A 1 98 ? 41.133 -19.041 -14.854 1.00 76.12 98 ALA A N 1
ATOM 746 C CA . ALA A 1 98 ? 41.832 -18.807 -16.117 1.00 76.12 98 ALA A CA 1
ATOM 747 C C . ALA A 1 98 ? 43.253 -19.400 -16.118 1.00 76.12 98 ALA A C 1
ATOM 749 O O . ALA A 1 98 ? 43.630 -20.090 -17.059 1.00 76.12 98 ALA A O 1
ATOM 750 N N . ARG A 1 99 ? 44.018 -19.203 -15.035 1.00 70.38 99 ARG A N 1
ATOM 751 C CA . ARG A 1 99 ? 45.364 -19.786 -14.903 1.00 70.38 99 ARG A CA 1
ATOM 752 C C . ARG A 1 99 ? 45.368 -21.307 -14.775 1.00 70.38 99 ARG A C 1
ATOM 754 O O . ARG A 1 99 ? 46.351 -21.931 -15.147 1.00 70.38 99 ARG A O 1
ATOM 761 N N . PHE A 1 100 ? 44.314 -21.896 -14.217 1.00 71.19 100 PHE A N 1
ATOM 762 C CA . PHE A 1 100 ? 44.200 -23.348 -14.108 1.00 71.19 100 PHE A CA 1
ATOM 763 C C . PHE A 1 100 ? 43.956 -23.994 -15.477 1.00 71.19 100 PHE A C 1
ATOM 765 O O . PHE A 1 100 ? 44.569 -25.006 -15.786 1.00 71.19 100 PHE A O 1
ATOM 772 N N . THR A 1 101 ? 43.122 -23.381 -16.319 1.00 68.25 101 THR A N 1
ATOM 773 C CA . THR A 1 101 ? 42.832 -23.885 -17.672 1.00 68.25 101 THR A CA 1
ATOM 774 C C . THR A 1 101 ? 43.981 -23.726 -18.668 1.00 68.25 101 THR A C 1
ATOM 776 O O . THR A 1 101 ? 43.984 -24.414 -19.674 1.00 68.25 101 THR A O 1
ATOM 779 N N . GLU A 1 102 ? 44.950 -22.843 -18.412 1.00 60.72 102 GLU A N 1
ATOM 780 C CA . GLU A 1 102 ? 46.155 -22.694 -19.253 1.00 60.72 102 GLU A CA 1
ATOM 781 C C . GLU A 1 102 ? 47.225 -23.777 -18.990 1.00 60.72 102 GLU A C 1
ATOM 783 O O . GLU A 1 102 ? 48.271 -23.766 -19.636 1.00 60.72 102 GLU A O 1
ATOM 788 N N . LEU A 1 103 ? 47.004 -24.674 -18.018 1.00 57.47 103 LEU A N 1
ATOM 789 C CA . LEU A 1 103 ? 47.929 -25.754 -17.642 1.00 57.47 103 LEU A CA 1
ATOM 790 C C . LEU A 1 103 ? 47.511 -27.146 -18.155 1.00 57.47 103 LEU A C 1
ATOM 792 O O . LEU A 1 103 ? 48.203 -28.118 -17.849 1.00 57.47 103 LEU A O 1
ATOM 796 N N . GLU A 1 104 ? 46.431 -27.235 -18.935 1.00 49.88 104 GLU A N 1
ATOM 797 C CA . GLU A 1 104 ? 46.139 -28.373 -19.827 1.00 49.88 104 GLU A CA 1
ATOM 798 C C . GLU A 1 104 ? 46.415 -27.993 -21.285 1.00 49.88 104 GLU A C 1
ATOM 800 O O . GLU A 1 104 ? 46.941 -28.861 -22.019 1.00 49.88 104 GLU A O 1
#

Radius of gyration: 22.49 Å; chains: 1; bounding box: 64×43×42 Å

Organism: NCBI:txid48699

Sequence (104 aa):
NFLQEASQLLTILQGLQPPLKMDGKTIGVDYAKNGLTSDNIGNKMLQAMGWKEGKGLGRNQQGITAPIEVDPETTGSIRLSSINYHTYKDAVRKAMFARFTELE

InterPro domains:
  IPR000467 G-patch domain [PF01585] (39-71)
  IPR000467 G-patch domain [PS50174] (38-70)
  IPR000467 G-patch domain [SM00443] (36-85)

pLDDT: mean 72.32, std 13.41, range [45.03, 93.0]

Foldseek 3Di:
DVVVVVVVVQVVQVPDVVFDDDPNDGPHCVLVPDPLDVPRPVVVVCVVVVDDQQFADDPVSPHDNDDDDDDVVVVVPPDPPPPPPPPPVNVVVVVVVVVVVVVD

Secondary structure (DSSP, 8-state):
-HHHHHHHHHHHHHH-SSPPEETTEE-STHHHHS-S-TTSHHHHHHHHTT--TT--SSTTS-S-SSPPPPPTTT-TT--S-------HHHHHHHHHHHHHHTT-